Protein AF-A0A0S1Y1S1-F1 (afdb_monomer_lite)

Foldseek 3Di:
DDDCDLVNVVVVLVVLQVVLVVQLVPDDLVVLVVVLVVLVVVLVVVLVSCVVVVHDPVSNVVSVVSSVVSNVSSVVSNVVNVVVVVVVVPDD

Structure (mmCIF, N/CA/C/O backbone):
data_AF-A0A0S1Y1S1-F1
#
_entry.id   AF-A0A0S1Y1S1-F1
#
loop_
_atom_site.group_PDB
_atom_site.id
_atom_site.type_symbol
_atom_site.label_atom_id
_atom_site.label_alt_id
_atom_site.label_comp_id
_atom_site.label_asym_id
_atom_site.label_entity_id
_atom_site.label_seq_id
_atom_site.pdbx_PDB_ins_code
_atom_site.Cartn_x
_atom_site.Cartn_y
_atom_site.Cartn_z
_atom_site.occupancy
_atom_site.B_iso_or_equiv
_atom_site.auth_seq_id
_atom_site.auth_comp_id
_atom_site.auth_asym_id
_atom_site.auth_atom_id
_atom_site.pdbx_PDB_model_num
ATOM 1 N N . MET A 1 1 ? -20.843 14.196 4.100 1.00 45.62 1 MET A N 1
ATOM 2 C CA . MET A 1 1 ? -19.832 13.143 3.855 1.00 45.62 1 MET A CA 1
ATOM 3 C C . MET A 1 1 ? -20.445 11.810 4.256 1.00 45.62 1 MET A C 1
ATOM 5 O O . MET A 1 1 ? -21.058 11.766 5.314 1.00 45.62 1 MET A O 1
ATOM 9 N N . LYS A 1 2 ? -20.370 10.770 3.414 1.00 50.03 2 LYS A N 1
ATOM 10 C CA . LYS A 1 2 ? -20.778 9.416 3.830 1.00 50.03 2 LYS A CA 1
ATOM 11 C C . LYS A 1 2 ? -19.715 8.868 4.796 1.00 50.03 2 LYS A C 1
ATOM 13 O O . LYS A 1 2 ? -18.536 9.050 4.495 1.00 50.03 2 LYS A O 1
ATOM 18 N N . PRO A 1 3 ? -20.095 8.246 5.924 1.00 57.03 3 PRO A N 1
ATOM 19 C CA . PRO A 1 3 ? -19.129 7.598 6.803 1.00 57.03 3 PRO A CA 1
ATOM 20 C C . PRO A 1 3 ? -18.454 6.447 6.049 1.00 57.03 3 PRO A C 1
ATOM 22 O O . PRO A 1 3 ? -19.131 5.650 5.400 1.00 57.03 3 PRO A O 1
ATOM 25 N N . ILE A 1 4 ? -17.123 6.393 6.094 1.00 62.81 4 ILE A N 1
ATOM 26 C CA . ILE A 1 4 ? -16.345 5.288 5.525 1.00 62.81 4 ILE A CA 1
ATOM 27 C C . ILE A 1 4 ? -16.379 4.157 6.558 1.00 62.81 4 ILE A C 1
ATOM 29 O O . ILE A 1 4 ? -15.919 4.329 7.682 1.00 62.81 4 ILE A O 1
ATOM 33 N N . THR A 1 5 ? -16.965 3.009 6.239 1.00 74.00 5 THR A N 1
ATOM 34 C CA . THR A 1 5 ? -16.982 1.898 7.203 1.00 74.00 5 THR A CA 1
ATOM 35 C C . THR A 1 5 ? -15.667 1.124 7.157 1.00 74.00 5 THR A C 1
ATOM 37 O O . THR A 1 5 ? -14.964 1.145 6.142 1.00 74.00 5 THR A O 1
ATOM 40 N N . VAL A 1 6 ? -15.333 0.424 8.243 1.00 66.50 6 VAL A N 1
ATOM 41 C CA . VAL A 1 6 ? -14.157 -0.460 8.296 1.00 66.50 6 VAL A CA 1
ATOM 42 C C . VAL A 1 6 ? -14.236 -1.521 7.193 1.00 66.50 6 VAL A C 1
ATOM 44 O O . VAL A 1 6 ? -13.236 -1.767 6.523 1.00 66.50 6 VAL A O 1
ATOM 47 N N . GLU A 1 7 ? -15.423 -2.069 6.899 1.00 65.50 7 GLU A N 1
ATOM 48 C CA . GLU A 1 7 ? -15.580 -3.030 5.796 1.00 65.50 7 GLU A CA 1
ATOM 49 C C . GLU A 1 7 ? -15.326 -2.392 4.426 1.00 65.50 7 GLU A C 1
ATOM 51 O O . GLU A 1 7 ? -14.764 -3.029 3.536 1.00 65.50 7 GLU A O 1
ATOM 56 N N . THR A 1 8 ? -15.691 -1.118 4.251 1.00 66.50 8 THR A N 1
ATOM 57 C CA . THR A 1 8 ? -15.417 -0.375 3.013 1.00 66.50 8 THR A CA 1
ATOM 58 C C . THR A 1 8 ? -13.910 -0.156 2.830 1.00 66.50 8 THR A C 1
ATOM 60 O O . THR A 1 8 ? -13.398 -0.278 1.717 1.00 66.50 8 THR A O 1
ATOM 63 N N . LEU A 1 9 ? -13.182 0.115 3.917 1.00 62.69 9 LEU A N 1
ATOM 64 C CA . LEU A 1 9 ? -11.720 0.242 3.932 1.00 62.69 9 LEU A CA 1
ATOM 65 C C . LEU A 1 9 ? -11.020 -1.084 3.607 1.00 62.69 9 LEU A C 1
ATOM 67 O O . LEU A 1 9 ? -10.201 -1.130 2.689 1.00 62.69 9 LEU A O 1
ATOM 71 N N . LEU A 1 10 ? -11.396 -2.170 4.283 1.00 61.72 10 LEU A N 1
ATOM 72 C CA . LEU A 1 10 ? -10.845 -3.510 4.043 1.00 61.72 10 LEU A CA 1
ATOM 73 C C . LEU A 1 10 ? -11.155 -4.015 2.624 1.00 61.72 10 LEU A C 1
ATOM 75 O O . LEU A 1 10 ? -10.288 -4.570 1.943 1.00 61.72 10 LEU A O 1
ATOM 79 N N . GLY A 1 11 ? -12.370 -3.754 2.130 1.00 59.53 11 GLY A N 1
ATOM 80 C CA . GLY A 1 11 ? -12.758 -4.047 0.750 1.00 59.53 11 GLY A CA 1
ATOM 81 C C . GLY A 1 11 ? -11.934 -3.260 -0.271 1.00 59.53 11 GLY A C 1
ATOM 82 O O . GLY A 1 11 ? -11.514 -3.816 -1.287 1.00 59.53 11 GLY A O 1
ATOM 83 N N . THR A 1 12 ? -11.628 -1.993 0.022 1.00 65.81 12 THR A N 1
ATOM 84 C CA . THR A 1 12 ? -10.775 -1.147 -0.827 1.00 65.81 12 THR A CA 1
ATOM 85 C C . THR A 1 12 ? -9.335 -1.667 -0.868 1.00 65.81 12 THR A C 1
ATOM 87 O O . THR A 1 12 ? -8.766 -1.771 -1.951 1.00 65.81 12 THR A O 1
ATOM 90 N N . LEU A 1 13 ? -8.760 -2.074 0.267 1.00 63.75 13 LEU A N 1
ATOM 91 C CA . LEU A 1 13 ? -7.403 -2.641 0.346 1.00 63.75 13 LEU A CA 1
ATOM 92 C C . LEU A 1 13 ? -7.273 -3.989 -0.379 1.00 63.75 13 LEU A C 1
ATOM 94 O O . LEU A 1 13 ? -6.292 -4.249 -1.084 1.00 63.75 13 LEU A O 1
ATOM 98 N N . THR A 1 14 ? -8.292 -4.839 -0.266 1.00 59.94 14 THR A N 1
ATOM 99 C CA . THR A 1 14 ? -8.341 -6.126 -0.975 1.00 59.94 14 THR A CA 1
ATOM 100 C C . THR A 1 14 ? -8.447 -5.914 -2.485 1.00 59.94 14 THR A C 1
ATOM 102 O O . THR A 1 14 ? -7.703 -6.524 -3.256 1.00 59.94 14 THR A O 1
ATOM 105 N N . ALA A 1 15 ? -9.307 -4.986 -2.921 1.00 61.84 15 ALA A N 1
ATOM 106 C CA . ALA A 1 15 ? -9.413 -4.599 -4.325 1.00 61.84 15 ALA A CA 1
ATOM 107 C C . ALA A 1 15 ? -8.097 -4.006 -4.855 1.00 61.84 15 ALA A C 1
ATOM 109 O O . ALA A 1 15 ? -7.674 -4.353 -5.959 1.00 61.84 15 ALA A O 1
ATOM 110 N N . GLN A 1 16 ? -7.416 -3.179 -4.054 1.00 68.38 16 GLN A N 1
ATOM 111 C CA . GLN A 1 16 ? -6.099 -2.632 -4.383 1.00 68.38 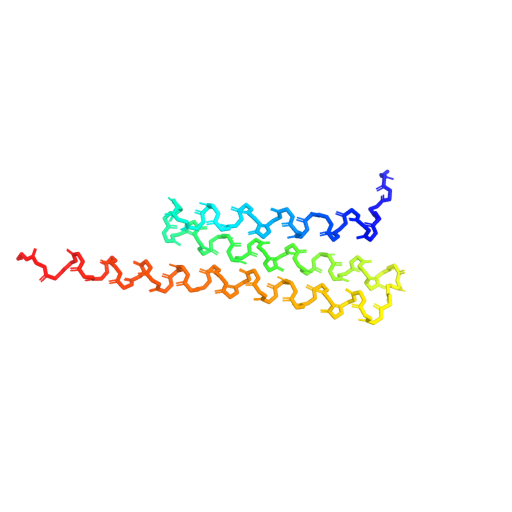16 GLN A CA 1
ATOM 112 C C . GLN A 1 16 ? -5.058 -3.732 -4.585 1.00 68.38 16 GLN A C 1
ATOM 114 O O . GLN A 1 16 ? -4.289 -3.626 -5.530 1.00 68.38 16 GLN A O 1
ATOM 119 N N . SER A 1 17 ? -5.069 -4.805 -3.789 1.00 69.06 17 SER A N 1
ATOM 120 C CA . SER A 1 17 ? -4.100 -5.911 -3.896 1.00 69.06 17 SER A CA 1
ATOM 121 C C . SER A 1 17 ? -4.206 -6.656 -5.243 1.00 69.06 17 SER A C 1
ATOM 123 O O . SER A 1 17 ? -3.203 -6.938 -5.905 1.00 69.06 17 SER A O 1
ATOM 125 N N . ALA A 1 18 ? -5.431 -6.930 -5.705 1.00 69.38 18 ALA A N 1
ATOM 126 C CA . ALA A 1 18 ? -5.674 -7.589 -6.994 1.00 69.38 18 ALA A CA 1
ATOM 127 C C . ALA A 1 18 ? -5.349 -6.679 -8.195 1.00 69.38 18 ALA A C 1
ATOM 129 O O . ALA A 1 18 ? -4.739 -7.115 -9.180 1.00 69.38 18 ALA A O 1
ATOM 130 N N . LEU A 1 19 ? -5.725 -5.398 -8.103 1.00 72.00 19 LEU A N 1
ATOM 131 C CA . LEU A 1 19 ? -5.392 -4.386 -9.108 1.00 72.00 19 LEU A CA 1
ATOM 132 C C . LEU A 1 19 ? -3.884 -4.159 -9.190 1.00 72.00 19 LEU A C 1
ATOM 134 O O . LEU A 1 19 ? -3.341 -4.097 -10.292 1.00 72.00 19 LEU A O 1
ATOM 138 N N . LEU A 1 20 ? -3.212 -4.112 -8.038 1.00 76.62 20 LEU A N 1
ATOM 139 C CA . LEU A 1 20 ? -1.765 -4.021 -7.920 1.00 76.62 20 LEU A CA 1
ATOM 140 C C . LEU A 1 20 ? -1.103 -5.098 -8.756 1.00 76.62 20 LEU A C 1
ATOM 142 O O . LEU A 1 20 ? -0.405 -4.751 -9.700 1.00 76.62 20 LEU A O 1
ATOM 146 N N . SER A 1 21 ? -1.406 -6.373 -8.494 1.00 75.62 21 SER A N 1
ATOM 147 C CA . SER A 1 21 ? -0.819 -7.518 -9.208 1.00 75.62 21 SER A CA 1
ATOM 148 C C . SER A 1 21 ? -0.929 -7.421 -10.736 1.00 75.62 21 SER A C 1
ATOM 150 O O . SER A 1 21 ? -0.017 -7.820 -11.465 1.00 75.62 21 SER A O 1
ATOM 152 N N . SER A 1 22 ? -2.026 -6.845 -11.230 1.00 76.38 22 SER A N 1
ATOM 153 C CA . SER A 1 22 ? -2.243 -6.630 -12.662 1.00 76.38 22 SER A CA 1
ATOM 154 C C . SER A 1 22 ? -1.439 -5.438 -13.198 1.00 76.38 22 SER A C 1
ATOM 156 O O . SER A 1 22 ? -0.821 -5.534 -14.259 1.00 76.38 22 SER A O 1
ATOM 158 N N . LEU A 1 23 ? -1.402 -4.330 -12.455 1.00 72.19 23 LEU A N 1
ATOM 159 C CA . LEU A 1 23 ? -0.725 -3.091 -12.843 1.00 72.19 23 LEU A CA 1
ATOM 160 C C . LEU A 1 23 ? 0.804 -3.222 -12.835 1.00 72.19 23 LEU A C 1
ATOM 162 O O . LEU A 1 23 ? 1.449 -2.775 -13.783 1.00 72.19 23 LEU A O 1
ATOM 166 N N . ILE A 1 24 ? 1.403 -3.883 -11.837 1.00 82.06 24 ILE A N 1
ATOM 167 C CA . ILE A 1 24 ? 2.873 -4.013 -11.740 1.00 82.06 24 ILE A CA 1
ATOM 168 C C . ILE A 1 24 ? 3.509 -4.676 -12.967 1.00 82.06 24 ILE A C 1
ATOM 170 O O . ILE A 1 24 ? 4.648 -4.368 -13.316 1.00 82.06 24 ILE A O 1
ATOM 174 N N . ARG A 1 25 ? 2.777 -5.554 -13.661 1.00 75.81 25 ARG A N 1
ATOM 175 C CA . ARG A 1 25 ? 3.272 -6.214 -14.879 1.00 75.81 25 ARG A CA 1
ATOM 176 C C . ARG A 1 25 ? 3.468 -5.217 -16.020 1.00 75.81 25 ARG A C 1
ATOM 178 O O . ARG A 1 25 ? 4.475 -5.276 -16.725 1.00 75.81 25 ARG A O 1
ATOM 185 N N . VAL A 1 26 ? 2.543 -4.273 -16.168 1.00 80.19 26 VAL A N 1
ATOM 186 C CA . VAL A 1 26 ? 2.464 -3.376 -17.331 1.00 80.19 26 VAL A CA 1
ATOM 187 C C . VAL A 1 26 ? 3.044 -1.984 -17.085 1.00 80.19 26 VAL A C 1
ATOM 189 O O . VAL A 1 26 ? 3.384 -1.297 -18.042 1.00 80.19 26 VAL A O 1
ATOM 192 N N . LEU A 1 27 ? 3.197 -1.562 -15.828 1.00 80.62 27 LEU A N 1
ATOM 193 C CA . LEU A 1 27 ? 3.696 -0.224 -15.509 1.00 80.62 27 LEU A CA 1
ATOM 194 C C . LEU A 1 27 ? 5.214 -0.079 -15.753 1.00 80.62 27 LEU A C 1
ATOM 196 O O . LEU A 1 27 ? 5.976 -1.006 -15.457 1.00 80.62 27 LEU A O 1
ATOM 200 N N . PRO A 1 28 ? 5.682 1.072 -16.272 1.00 81.81 28 PRO A N 1
ATOM 201 C CA . PRO A 1 28 ? 7.106 1.405 -16.331 1.00 81.81 28 PRO A CA 1
ATOM 202 C C . PRO A 1 28 ? 7.671 1.720 -14.934 1.00 81.81 28 PRO A C 1
ATOM 204 O O . PRO A 1 28 ? 6.920 2.003 -14.002 1.00 81.81 28 PRO A O 1
ATOM 207 N N . LEU A 1 29 ? 9.003 1.702 -14.793 1.00 78.94 29 LEU A N 1
ATOM 208 C CA . LEU A 1 29 ? 9.703 1.892 -13.510 1.00 78.94 29 LEU A CA 1
ATOM 209 C C . LEU A 1 29 ? 9.300 3.175 -12.769 1.00 78.94 29 LEU A C 1
ATOM 211 O O . LEU A 1 29 ? 9.027 3.125 -11.570 1.00 78.94 29 LEU A O 1
ATOM 215 N N . ASP A 1 30 ? 9.205 4.305 -13.470 1.00 80.00 30 ASP A N 1
ATOM 216 C CA . ASP A 1 30 ? 8.821 5.578 -12.847 1.00 80.00 30 ASP A CA 1
ATOM 217 C C . ASP A 1 30 ? 7.392 5.538 -12.296 1.00 80.00 30 ASP A C 1
ATOM 219 O O . ASP A 1 30 ? 7.130 6.023 -11.197 1.00 80.00 30 ASP A O 1
ATOM 223 N N . ALA A 1 31 ? 6.478 4.872 -13.008 1.00 79.50 31 ALA A N 1
ATOM 224 C CA . ALA A 1 31 ? 5.109 4.695 -12.543 1.00 79.50 31 ALA A CA 1
ATOM 225 C C . ALA A 1 31 ? 5.023 3.745 -11.336 1.00 79.50 31 ALA A C 1
ATOM 227 O O . ALA A 1 31 ? 4.154 3.930 -10.488 1.00 79.50 31 ALA A O 1
ATOM 228 N N . LEU A 1 32 ? 5.932 2.768 -11.213 1.00 81.94 32 LEU A N 1
ATOM 229 C CA . LEU A 1 32 ? 6.030 1.927 -10.015 1.00 81.94 32 LEU A CA 1
ATOM 230 C C . LEU A 1 32 ? 6.494 2.713 -8.786 1.00 81.94 32 LEU A C 1
ATOM 232 O O . LEU A 1 32 ? 5.954 2.507 -7.703 1.00 81.94 32 LEU A O 1
ATOM 236 N N . ARG A 1 33 ? 7.435 3.650 -8.949 1.00 81.62 33 ARG A N 1
ATOM 237 C CA . ARG A 1 33 ? 7.847 4.551 -7.858 1.00 81.62 33 ARG A CA 1
ATOM 238 C C . ARG A 1 33 ? 6.703 5.457 -7.412 1.00 81.62 33 ARG A C 1
ATOM 240 O O . ARG A 1 33 ? 6.487 5.627 -6.215 1.00 81.62 33 ARG A O 1
ATOM 247 N N . THR A 1 34 ? 5.953 6.020 -8.360 1.00 83.06 34 THR A N 1
ATOM 248 C CA . THR A 1 34 ? 4.754 6.809 -8.040 1.00 83.06 34 THR A CA 1
ATOM 249 C C . THR A 1 34 ? 3.708 5.959 -7.321 1.00 83.06 34 THR A C 1
ATOM 251 O O . THR A 1 34 ? 3.166 6.398 -6.311 1.00 83.06 34 THR A O 1
ATOM 254 N N . LEU A 1 35 ? 3.483 4.726 -7.782 1.00 82.31 35 LEU A N 1
ATOM 255 C CA . LEU A 1 35 ? 2.551 3.790 -7.158 1.00 82.31 35 LEU A CA 1
ATOM 256 C C . LEU A 1 35 ? 2.941 3.459 -5.712 1.00 82.31 35 LEU A C 1
ATOM 258 O O . LEU A 1 35 ? 2.077 3.463 -4.841 1.00 82.31 35 LEU A O 1
ATOM 262 N N . GLU A 1 36 ? 4.224 3.218 -5.431 1.00 84.75 36 GLU A N 1
ATOM 263 C CA . GLU A 1 36 ? 4.706 3.004 -4.061 1.00 84.75 36 GLU A CA 1
ATOM 264 C C . GLU A 1 36 ? 4.405 4.214 -3.161 1.00 84.75 36 GLU A C 1
ATOM 266 O O . GLU A 1 36 ? 3.858 4.059 -2.067 1.00 84.75 36 GLU A O 1
ATOM 271 N N . ALA A 1 37 ? 4.708 5.427 -3.634 1.00 81.94 37 ALA A N 1
ATOM 272 C CA . ALA A 1 37 ? 4.467 6.655 -2.880 1.00 81.94 37 ALA A CA 1
ATOM 273 C C . ALA A 1 37 ? 2.971 6.896 -2.608 1.00 81.94 37 ALA A C 1
ATOM 275 O O . ALA A 1 37 ? 2.598 7.308 -1.505 1.00 81.94 37 ALA A O 1
ATOM 276 N N . ASP A 1 38 ? 2.109 6.622 -3.588 1.00 82.88 38 ASP A N 1
ATOM 277 C CA . ASP A 1 38 ? 0.662 6.765 -3.435 1.00 82.88 38 ASP A CA 1
ATOM 278 C C . ASP A 1 38 ? 0.077 5.717 -2.481 1.00 82.88 38 ASP A C 1
ATOM 280 O O . ASP A 1 38 ? -0.763 6.066 -1.649 1.00 82.88 38 ASP A O 1
ATOM 284 N N . LEU A 1 39 ? 0.567 4.472 -2.510 1.00 82.69 39 LEU A N 1
ATOM 285 C CA . LEU A 1 39 ? 0.178 3.444 -1.538 1.00 82.69 39 LEU A CA 1
ATOM 286 C C . LEU A 1 39 ? 0.553 3.836 -0.110 1.00 82.69 39 LEU A C 1
ATOM 288 O O . LEU A 1 39 ? -0.272 3.712 0.791 1.00 82.69 39 LEU A O 1
ATOM 292 N N . MET A 1 40 ? 1.766 4.354 0.104 1.00 85.62 40 MET A N 1
ATOM 293 C CA . MET A 1 40 ? 2.187 4.832 1.426 1.00 85.62 40 MET A CA 1
ATOM 294 C C . MET A 1 40 ? 1.310 5.988 1.916 1.00 85.62 40 MET A C 1
ATOM 296 O O . MET A 1 40 ? 0.905 6.017 3.079 1.00 85.62 40 MET A O 1
ATOM 300 N N . ARG A 1 41 ? 0.988 6.936 1.029 1.00 84.50 41 ARG A N 1
ATOM 301 C CA . ARG A 1 41 ? 0.113 8.066 1.358 1.00 84.50 41 ARG A CA 1
ATOM 302 C C . ARG A 1 41 ? -1.289 7.594 1.735 1.00 84.50 41 ARG A C 1
ATOM 304 O O . ARG A 1 41 ? -1.866 8.112 2.689 1.00 84.50 41 ARG A O 1
ATOM 311 N N . GLU A 1 42 ? -1.849 6.651 0.986 1.00 79.69 42 GLU A N 1
ATOM 312 C CA . GLU A 1 42 ? -3.199 6.152 1.240 1.00 79.69 42 GLU A CA 1
ATOM 313 C C . GLU A 1 42 ? -3.258 5.305 2.515 1.00 79.69 42 GLU A C 1
ATOM 315 O O . GLU A 1 42 ? -4.149 5.513 3.335 1.00 79.69 42 GLU A O 1
ATOM 320 N N . ALA A 1 43 ? -2.249 4.463 2.755 1.00 83.06 43 ALA A N 1
ATOM 321 C CA . ALA A 1 43 ? -2.078 3.737 4.011 1.00 83.06 43 ALA A CA 1
ATOM 322 C C . ALA A 1 43 ? -2.028 4.678 5.222 1.00 83.06 43 ALA A C 1
ATOM 324 O O . ALA A 1 43 ? -2.670 4.431 6.240 1.00 83.06 43 ALA A O 1
ATOM 325 N N . GLN A 1 44 ? -1.313 5.802 5.114 1.00 83.94 44 GLN A N 1
ATOM 326 C CA . GLN A 1 44 ? -1.240 6.777 6.199 1.00 83.94 44 GLN A CA 1
ATOM 327 C C . GLN A 1 44 ? -2.596 7.440 6.474 1.00 83.94 44 GLN A C 1
ATOM 329 O O . GLN A 1 44 ? -2.973 7.606 7.634 1.00 83.94 44 GLN A O 1
ATOM 334 N N . LYS A 1 45 ? -3.354 7.802 5.430 1.00 81.19 45 LYS A N 1
ATOM 335 C CA . LYS A 1 45 ? -4.713 8.347 5.595 1.00 81.19 45 LYS A CA 1
ATOM 336 C C . LYS A 1 45 ? -5.657 7.329 6.230 1.00 81.19 45 LYS A C 1
ATOM 338 O O . LYS A 1 45 ? -6.431 7.695 7.113 1.00 81.19 45 LYS A O 1
ATOM 343 N N . ALA A 1 46 ? -5.593 6.078 5.782 1.00 78.75 46 ALA A N 1
ATOM 344 C CA . ALA A 1 46 ? -6.391 4.988 6.320 1.00 78.75 46 ALA A CA 1
ATOM 345 C C . ALA A 1 46 ? -6.057 4.734 7.795 1.00 78.75 46 ALA A C 1
ATOM 347 O O . ALA A 1 46 ? -6.972 4.660 8.610 1.00 78.75 46 ALA A O 1
ATOM 348 N N . ASN A 1 47 ? -4.776 4.739 8.172 1.00 81.62 47 ASN A N 1
ATOM 349 C CA . ASN A 1 47 ? -4.362 4.614 9.568 1.00 81.62 47 ASN A CA 1
ATOM 350 C C . ASN A 1 47 ? -4.897 5.770 10.439 1.00 81.62 47 ASN A C 1
ATOM 352 O O . ASN A 1 47 ? -5.524 5.534 11.469 1.00 81.62 47 ASN A O 1
ATOM 356 N N . VAL A 1 48 ? -4.760 7.029 9.993 1.00 83.50 48 VAL A N 1
ATOM 357 C CA . VAL A 1 48 ? -5.337 8.195 10.700 1.00 83.50 48 VAL A CA 1
ATOM 358 C C . VAL A 1 48 ? -6.850 8.042 10.884 1.00 83.50 48 VAL A C 1
ATOM 360 O O . VAL A 1 48 ? -7.381 8.362 11.948 1.00 83.50 48 VAL A O 1
ATOM 363 N N . TYR A 1 49 ? -7.546 7.533 9.867 1.00 82.25 49 TYR A N 1
ATOM 364 C CA . TYR A 1 49 ? -8.977 7.276 9.942 1.00 82.25 49 TYR A CA 1
ATOM 365 C C . TYR A 1 49 ? -9.325 6.170 10.947 1.00 82.25 49 TYR A C 1
ATOM 367 O O . TYR A 1 49 ? -10.201 6.370 11.785 1.00 82.25 49 TYR A O 1
ATOM 375 N N . LEU A 1 50 ? -8.638 5.025 10.892 1.00 81.62 50 LEU A N 1
ATOM 376 C CA . LEU A 1 50 ? -8.871 3.881 11.778 1.00 81.62 50 LEU A CA 1
ATOM 377 C C . LEU A 1 50 ? -8.613 4.242 13.245 1.00 81.62 50 LEU A C 1
ATOM 379 O O . LEU A 1 50 ? -9.446 3.952 14.104 1.00 81.62 50 LEU A O 1
ATOM 383 N N 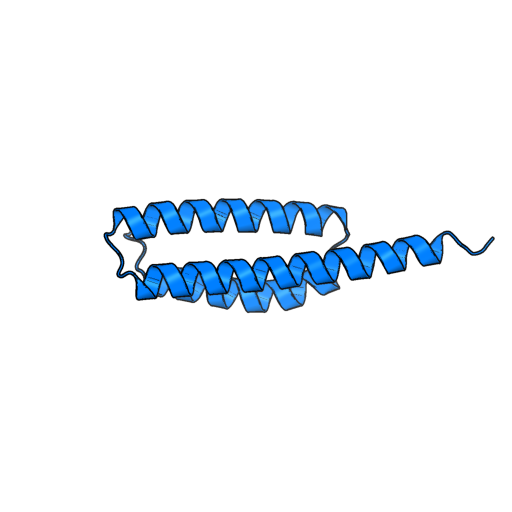. VAL A 1 51 ? -7.517 4.950 13.525 1.00 80.69 51 VAL A N 1
ATOM 384 C CA . VAL A 1 51 ? -7.217 5.476 14.864 1.00 80.69 51 VAL A CA 1
ATOM 385 C C . VAL A 1 51 ? -8.294 6.469 15.311 1.00 80.69 51 VAL A C 1
ATOM 387 O O . VAL A 1 51 ? -8.776 6.386 16.439 1.00 80.69 51 VAL A O 1
ATOM 390 N N . GLY A 1 52 ? -8.730 7.370 14.424 1.00 83.38 52 GLY A N 1
ATOM 391 C CA . GLY A 1 52 ? -9.801 8.331 14.708 1.00 83.38 52 GLY A CA 1
ATOM 392 C C . GLY A 1 52 ? -11.168 7.691 14.988 1.00 83.38 52 GLY A C 1
ATOM 393 O O . GLY A 1 52 ? -11.984 8.286 15.688 1.00 83.38 52 GLY A O 1
ATOM 394 N N . GLN A 1 53 ? -11.408 6.479 14.482 1.00 81.50 53 GLN A N 1
ATOM 395 C CA . GLN A 1 53 ? -12.611 5.679 14.741 1.00 81.50 53 GLN A CA 1
ATOM 396 C C . GLN A 1 53 ? -12.476 4.749 15.956 1.00 81.50 53 GLN A C 1
ATOM 398 O O . GLN A 1 53 ? -13.395 3.978 16.224 1.00 81.50 53 GLN A O 1
ATOM 403 N N . ALA A 1 54 ? -11.350 4.796 16.679 1.00 82.19 54 ALA A N 1
ATOM 404 C CA . ALA A 1 54 ? -11.030 3.849 17.747 1.00 82.19 54 ALA A CA 1
ATOM 405 C C . ALA A 1 54 ? -11.174 2.381 17.291 1.00 82.19 54 ALA A C 1
ATOM 407 O O . ALA A 1 54 ? -11.730 1.546 18.008 1.00 82.19 54 ALA A O 1
ATOM 408 N N . ALA A 1 55 ? -10.694 2.079 16.078 1.00 82.56 55 ALA A N 1
ATOM 409 C CA . ALA A 1 55 ? -10.655 0.716 15.561 1.00 82.56 55 ALA A CA 1
ATOM 410 C C . ALA A 1 55 ? -9.908 -0.218 16.529 1.00 82.56 55 ALA A C 1
ATOM 412 O O . ALA 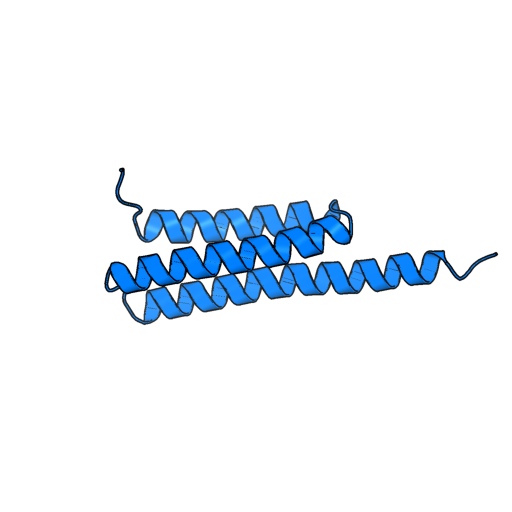A 1 55 ? -8.996 0.202 17.247 1.00 82.56 55 ALA A O 1
ATOM 413 N N . SER A 1 56 ? -10.299 -1.494 16.552 1.00 86.38 56 SER A N 1
ATOM 414 C CA . SER A 1 56 ? -9.622 -2.484 17.387 1.00 86.38 56 SER A CA 1
ATOM 415 C C . SER A 1 56 ? -8.170 -2.677 16.942 1.00 86.38 56 SER A C 1
ATOM 417 O O . SER A 1 56 ? -7.825 -2.471 15.777 1.00 86.38 56 SER A O 1
ATOM 419 N N . ALA A 1 57 ? -7.321 -3.117 17.875 1.00 85.06 57 ALA A N 1
ATOM 420 C CA . ALA A 1 57 ? -5.920 -3.419 17.587 1.00 85.06 57 ALA A CA 1
ATOM 421 C C . ALA A 1 57 ? -5.768 -4.437 16.442 1.00 85.06 57 ALA A C 1
ATOM 423 O O . ALA A 1 57 ? -4.927 -4.249 15.576 1.00 85.06 57 ALA A O 1
ATOM 424 N N . GLU A 1 58 ? -6.642 -5.445 16.388 1.00 85.50 58 GLU A N 1
ATOM 425 C CA . GLU A 1 58 ? -6.672 -6.458 15.325 1.00 85.50 58 GLU A CA 1
ATOM 426 C C . GLU A 1 58 ? -6.949 -5.854 13.935 1.00 85.50 58 GLU A C 1
ATOM 428 O O . GLU A 1 58 ? -6.339 -6.247 12.945 1.00 85.50 58 GLU A O 1
ATOM 433 N N . VAL A 1 59 ? -7.832 -4.850 13.849 1.00 82.62 59 VAL A N 1
ATOM 434 C CA . VAL A 1 59 ? -8.119 -4.151 12.584 1.00 82.62 59 VAL A CA 1
ATOM 435 C C . VAL A 1 59 ? -6.927 -3.303 12.140 1.00 82.62 59 VAL A C 1
ATOM 437 O O . VAL A 1 59 ? -6.639 -3.238 10.946 1.00 82.62 59 VAL A O 1
ATOM 440 N N . LEU A 1 60 ? -6.239 -2.655 13.082 1.00 83.44 60 LEU A N 1
ATOM 441 C CA . LEU A 1 60 ? -5.029 -1.881 12.795 1.00 83.44 60 LEU A CA 1
ATOM 442 C C . LEU A 1 60 ? -3.879 -2.790 12.339 1.00 83.44 60 LEU A C 1
ATOM 444 O O . LEU A 1 60 ? -3.226 -2.491 11.346 1.00 83.44 60 LEU A O 1
ATOM 448 N N . GLU A 1 61 ? -3.681 -3.920 13.014 1.00 86.00 61 GLU A N 1
ATOM 449 C CA . GLU A 1 61 ? -2.664 -4.913 12.660 1.00 86.00 61 GLU A CA 1
ATOM 450 C C . GLU A 1 61 ? -2.921 -5.501 11.268 1.00 86.00 61 GLU A C 1
ATOM 452 O O . GLU A 1 61 ? -2.043 -5.458 10.411 1.00 86.00 61 GLU A O 1
ATOM 457 N N . SER A 1 62 ? -4.153 -5.937 10.989 1.00 83.50 62 SER A N 1
ATOM 458 C CA . SER A 1 62 ? -4.529 -6.453 9.667 1.00 83.50 62 SER A CA 1
ATOM 459 C C . SER A 1 62 ? -4.355 -5.408 8.556 1.00 83.50 62 SER A C 1
ATOM 461 O O . SER A 1 62 ? -3.894 -5.731 7.458 1.00 83.50 62 SER A O 1
ATOM 463 N N . HIS A 1 63 ? -4.680 -4.142 8.835 1.00 84.56 63 HIS A N 1
ATOM 464 C CA . HIS A 1 63 ? -4.419 -3.038 7.915 1.00 84.56 63 HIS A CA 1
ATOM 465 C C . HIS A 1 63 ? -2.920 -2.904 7.613 1.00 84.56 63 HIS A C 1
ATOM 467 O O . HIS A 1 63 ? -2.529 -2.833 6.446 1.00 84.56 63 HIS A O 1
ATOM 473 N N . ASP A 1 64 ? -2.085 -2.885 8.649 1.00 85.50 64 ASP A N 1
ATOM 474 C CA . ASP A 1 64 ? -0.642 -2.698 8.514 1.00 85.50 64 ASP A CA 1
ATOM 475 C C . ASP A 1 64 ? 0.018 -3.872 7.778 1.00 85.50 64 ASP A C 1
ATOM 477 O O . ASP A 1 64 ? 0.849 -3.651 6.891 1.00 85.50 64 ASP A O 1
ATOM 481 N N . GLU A 1 65 ? -0.402 -5.107 8.056 1.00 87.75 65 GLU A N 1
ATOM 482 C CA . GLU A 1 65 ? 0.030 -6.302 7.324 1.00 87.75 65 GLU A CA 1
ATOM 483 C C . GLU A 1 65 ? -0.306 -6.208 5.833 1.00 87.75 65 GLU A C 1
ATOM 485 O O . GLU A 1 65 ? 0.536 -6.489 4.973 1.00 87.75 65 GLU A O 1
ATOM 490 N N . GLN A 1 66 ? -1.520 -5.768 5.500 1.00 84.06 66 GLN A N 1
ATOM 491 C CA . GLN A 1 66 ? -1.954 -5.684 4.111 1.00 84.06 66 GLN A CA 1
ATOM 492 C C . GLN A 1 66 ? -1.254 -4.554 3.350 1.00 84.06 66 GLN A C 1
ATOM 494 O O . GLN A 1 66 ? -0.885 -4.718 2.182 1.00 84.06 66 GLN A O 1
ATOM 499 N N . VAL A 1 67 ? -1.001 -3.424 4.010 1.00 85.44 67 VAL A N 1
ATOM 500 C CA . VAL A 1 67 ? -0.159 -2.349 3.471 1.00 85.44 67 VAL A CA 1
ATOM 501 C C . VAL A 1 67 ? 1.259 -2.858 3.218 1.00 85.44 67 VAL A C 1
ATOM 503 O O . VAL A 1 67 ? 1.802 -2.639 2.132 1.00 85.44 67 VAL A O 1
ATOM 506 N N . ALA A 1 68 ? 1.852 -3.569 4.179 1.00 88.12 68 ALA A N 1
ATOM 507 C CA 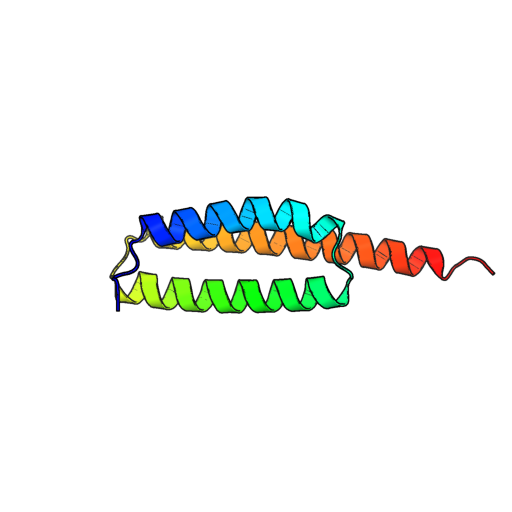. ALA A 1 68 ? 3.194 -4.123 4.046 1.00 88.12 68 ALA A CA 1
ATOM 508 C C . ALA A 1 68 ? 3.288 -5.115 2.876 1.00 88.12 68 ALA A C 1
ATOM 510 O O . ALA A 1 68 ? 4.222 -5.028 2.075 1.00 88.12 68 ALA A O 1
ATOM 511 N N . ALA A 1 69 ? 2.298 -5.999 2.724 1.00 86.81 69 ALA A N 1
ATOM 512 C CA . ALA A 1 69 ? 2.224 -6.946 1.615 1.00 86.81 69 ALA A CA 1
ATOM 513 C C . ALA A 1 69 ? 2.140 -6.233 0.254 1.00 86.81 69 ALA A C 1
ATOM 515 O O . ALA A 1 69 ? 2.890 -6.559 -0.669 1.00 86.81 69 ALA A O 1
ATOM 516 N N . ASN A 1 70 ? 1.289 -5.212 0.137 1.00 84.81 70 ASN A N 1
ATOM 517 C CA . ASN A 1 70 ? 1.146 -4.432 -1.093 1.00 84.81 70 ASN A CA 1
ATOM 518 C C . ASN A 1 70 ? 2.442 -3.704 -1.473 1.00 84.81 70 ASN A C 1
ATOM 520 O O . ASN A 1 70 ? 2.860 -3.747 -2.632 1.00 84.81 70 ASN A O 1
ATOM 524 N N . LEU A 1 71 ? 3.114 -3.080 -0.503 1.00 87.12 71 LEU A N 1
ATOM 525 C CA . LEU A 1 71 ? 4.394 -2.408 -0.735 1.00 87.12 71 LEU A CA 1
ATOM 526 C C . LEU A 1 71 ? 5.499 -3.393 -1.128 1.00 87.12 71 LEU A C 1
ATOM 528 O O . LEU A 1 71 ? 6.287 -3.094 -2.026 1.00 87.12 71 LEU A O 1
ATOM 532 N N . ALA A 1 72 ? 5.553 -4.569 -0.498 1.00 88.94 72 ALA A N 1
ATOM 533 C CA . ALA A 1 72 ? 6.531 -5.602 -0.832 1.00 88.94 72 ALA A CA 1
ATOM 534 C C . ALA A 1 72 ? 6.415 -6.034 -2.301 1.00 88.94 72 ALA A C 1
ATOM 536 O O . ALA A 1 72 ? 7.420 -6.095 -3.007 1.00 88.94 72 ALA A O 1
ATOM 537 N N . VAL A 1 73 ? 5.187 -6.235 -2.783 1.00 87.81 73 VAL A N 1
ATOM 538 C CA . VAL A 1 73 ? 4.910 -6.622 -4.172 1.00 87.81 73 VAL A CA 1
ATOM 539 C C . VAL A 1 73 ? 5.352 -5.542 -5.171 1.00 87.81 73 VAL A C 1
ATOM 541 O O . VAL A 1 73 ? 5.959 -5.861 -6.195 1.00 87.81 73 VAL A O 1
ATOM 544 N N . VAL A 1 74 ? 5.109 -4.259 -4.879 1.00 86.62 74 VAL A N 1
ATOM 545 C CA . VAL A 1 74 ? 5.577 -3.152 -5.739 1.00 86.62 74 VAL A CA 1
ATOM 546 C C . VAL A 1 74 ? 7.099 -3.077 -5.769 1.00 86.62 74 VAL A C 1
ATOM 548 O O . VAL A 1 74 ? 7.684 -2.974 -6.847 1.00 86.62 74 VAL A O 1
ATOM 551 N N . ARG A 1 75 ? 7.747 -3.170 -4.604 1.00 88.62 75 ARG A N 1
ATOM 552 C CA . ARG A 1 75 ? 9.212 -3.126 -4.484 1.00 88.62 75 ARG A CA 1
ATOM 553 C C . ARG A 1 75 ? 9.882 -4.285 -5.202 1.00 88.62 75 ARG A C 1
ATOM 555 O O . ARG A 1 75 ? 10.898 -4.087 -5.865 1.00 88.62 75 ARG A O 1
ATOM 562 N N . GLU A 1 76 ? 9.314 -5.482 -5.103 1.00 88.06 76 GLU A N 1
ATOM 563 C CA . GLU A 1 76 ? 9.820 -6.646 -5.820 1.00 88.06 76 GLU A CA 1
ATOM 564 C C . GLU A 1 76 ? 9.720 -6.441 -7.336 1.00 88.06 76 GLU A C 1
ATOM 566 O O . GLU A 1 76 ? 10.712 -6.620 -8.045 1.00 88.06 76 GLU A O 1
ATOM 571 N N . ALA A 1 77 ? 8.566 -5.995 -7.836 1.00 86.19 77 ALA A N 1
ATOM 572 C CA . ALA A 1 77 ? 8.380 -5.713 -9.257 1.00 86.19 77 ALA A CA 1
ATOM 573 C C . ALA A 1 77 ? 9.314 -4.600 -9.761 1.00 86.19 77 ALA A C 1
ATOM 575 O O . ALA A 1 77 ? 9.871 -4.704 -10.856 1.00 86.19 77 ALA A O 1
ATOM 576 N N . TYR A 1 78 ? 9.525 -3.561 -8.950 1.00 85.50 78 TYR A N 1
ATOM 577 C CA . TYR A 1 78 ? 10.483 -2.499 -9.231 1.00 85.50 78 TYR A CA 1
ATOM 578 C C . TYR A 1 78 ? 11.907 -3.065 -9.355 1.00 85.50 78 TYR A C 1
ATOM 580 O O . TYR A 1 78 ? 12.560 -2.867 -10.379 1.00 85.50 78 TYR A O 1
ATOM 588 N N . ALA A 1 79 ? 12.361 -3.854 -8.376 1.00 86.88 79 ALA A N 1
ATOM 589 C CA . ALA A 1 79 ? 13.688 -4.470 -8.393 1.00 86.88 79 ALA A CA 1
ATOM 590 C C . ALA A 1 79 ? 13.877 -5.438 -9.574 1.00 86.88 79 ALA A C 1
ATOM 592 O O . ALA A 1 79 ? 14.956 -5.501 -10.161 1.00 86.88 79 ALA A O 1
ATOM 593 N N . GLN A 1 80 ? 12.839 -6.191 -9.948 1.00 85.94 80 GLN A N 1
ATOM 594 C CA . GLN A 1 80 ? 12.872 -7.070 -11.118 1.00 85.94 80 GLN A CA 1
ATOM 595 C C . GLN A 1 80 ? 13.022 -6.273 -12.422 1.00 85.94 80 GLN A C 1
ATOM 597 O O . GLN A 1 80 ? 13.874 -6.612 -13.245 1.00 85.94 80 GLN A O 1
ATOM 602 N N . LYS A 1 81 ? 12.246 -5.196 -12.602 1.00 84.94 81 LYS A N 1
ATOM 603 C CA . LYS A 1 81 ? 12.326 -4.345 -13.800 1.00 84.94 81 LYS A CA 1
ATOM 604 C C . LYS A 1 81 ? 13.633 -3.563 -13.883 1.00 84.94 81 LYS A C 1
ATOM 606 O O . LYS A 1 81 ? 14.157 -3.401 -14.979 1.00 84.94 81 LYS A O 1
ATOM 611 N N . GLU A 1 82 ? 14.188 -3.121 -12.757 1.00 84.81 82 GLU A N 1
ATOM 612 C CA . GLU A 1 82 ? 15.482 -2.432 -12.730 1.00 84.81 82 GLU A CA 1
ATOM 613 C C . GLU A 1 82 ? 16.596 -3.359 -13.238 1.00 84.81 82 GLU A C 1
ATOM 615 O O . GLU A 1 82 ? 17.375 -2.975 -14.109 1.00 84.81 82 GLU A O 1
ATOM 620 N N . ARG A 1 83 ? 16.604 -4.629 -12.810 1.00 83.19 83 ARG A N 1
ATOM 621 C CA . ARG A 1 83 ? 17.539 -5.644 -13.332 1.00 83.19 83 ARG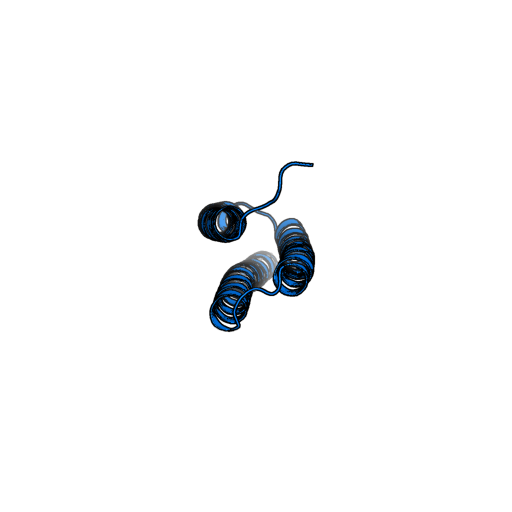 A CA 1
ATOM 622 C C . ARG A 1 83 ? 17.342 -5.923 -14.823 1.00 83.19 83 ARG A C 1
ATOM 624 O O . ARG A 1 83 ? 18.326 -6.082 -15.536 1.00 83.19 83 ARG A O 1
ATOM 631 N N . GLN A 1 84 ? 16.095 -5.973 -15.299 1.00 76.50 84 GLN A N 1
ATOM 632 C CA . GLN A 1 84 ? 15.798 -6.175 -16.724 1.00 76.50 84 GLN A CA 1
ATOM 633 C C . GLN A 1 84 ? 16.295 -5.000 -17.576 1.00 76.50 84 GLN A C 1
ATOM 635 O O . GLN A 1 84 ? 17.049 -5.217 -18.518 1.00 76.50 84 GLN A O 1
ATOM 640 N N . GLY A 1 85 ? 15.975 -3.761 -17.190 1.00 64.25 85 GLY A N 1
ATOM 641 C CA . GLY A 1 85 ? 16.438 -2.561 -17.897 1.00 64.25 85 GLY A CA 1
ATOM 642 C C . GLY A 1 85 ? 17.957 -2.356 -17.847 1.00 64.25 85 GLY A C 1
ATOM 643 O O . GLY A 1 85 ? 18.521 -1.728 -18.738 1.00 64.25 85 GLY A O 1
ATOM 644 N N . THR A 1 86 ? 18.637 -2.913 -16.839 1.00 58.78 86 THR A N 1
ATOM 645 C CA . THR A 1 86 ? 20.109 -2.896 -16.761 1.00 58.78 86 THR A CA 1
ATOM 646 C C . THR A 1 86 ? 20.744 -3.922 -17.708 1.00 58.78 86 THR A C 1
ATOM 648 O O . THR A 1 86 ? 21.796 -3.652 -18.281 1.00 58.78 86 THR A O 1
ATOM 651 N N . ASN A 1 87 ? 20.098 -5.074 -17.927 1.00 57.12 87 ASN A N 1
ATOM 652 C CA . ASN A 1 87 ? 20.580 -6.103 -18.855 1.00 57.12 87 ASN A CA 1
ATOM 653 C C . ASN A 1 87 ? 20.413 -5.717 -20.337 1.00 57.12 87 ASN A C 1
ATOM 655 O O . ASN A 1 87 ? 21.233 -6.135 -21.152 1.00 57.12 87 ASN A O 1
ATOM 659 N N . ASP A 1 88 ? 19.415 -4.901 -20.690 1.00 54.97 88 ASP A N 1
ATOM 660 C CA . ASP A 1 88 ? 19.223 -4.409 -22.068 1.00 54.97 88 ASP A CA 1
ATOM 661 C C . ASP A 1 88 ? 20.274 -3.364 -22.505 1.00 54.97 88 ASP A C 1
ATOM 663 O O . ASP A 1 88 ? 20.496 -3.175 -23.697 1.00 54.97 88 ASP A O 1
ATOM 667 N N . ASN A 1 89 ? 20.995 -2.737 -21.566 1.00 52.00 89 ASN A N 1
ATOM 668 C CA . ASN A 1 89 ? 22.084 -1.790 -21.862 1.00 52.00 89 ASN A CA 1
ATOM 669 C C . ASN A 1 89 ? 23.482 -2.446 -21.940 1.00 52.00 89 ASN A C 1
ATOM 671 O O . ASN A 1 89 ? 24.488 -1.741 -22.006 1.00 52.00 89 ASN A O 1
ATOM 675 N N . GLY A 1 90 ? 23.566 -3.781 -21.916 1.00 46.78 90 GLY A N 1
ATOM 676 C CA . GLY A 1 90 ? 24.826 -4.539 -21.934 1.00 46.78 90 GLY A CA 1
ATOM 677 C C . GLY A 1 90 ? 25.217 -5.164 -23.279 1.00 46.78 90 GLY A C 1
ATOM 678 O O . GLY A 1 90 ? 26.172 -5.938 -23.314 1.00 46.78 90 GLY A O 1
ATOM 679 N N . GLY A 1 91 ? 24.493 -4.889 -24.369 1.00 46.66 91 GLY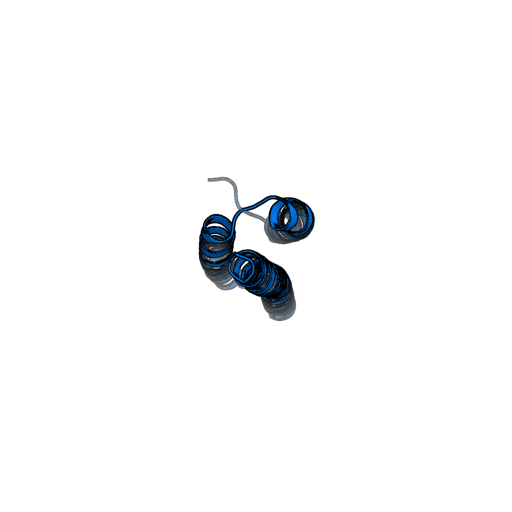 A N 1
ATOM 680 C CA . GLY A 1 91 ? 24.744 -5.496 -25.681 1.00 46.66 91 GLY A CA 1
ATOM 681 C C . GLY A 1 91 ? 24.808 -4.474 -26.813 1.00 46.66 91 GLY A C 1
ATOM 682 O O . GLY A 1 91 ? 23.767 -4.093 -27.342 1.00 46.66 91 GLY A O 1
ATOM 683 N N . GLY A 1 92 ? 26.024 -4.082 -27.206 1.00 37.38 92 GLY A N 1
ATOM 684 C CA . GLY A 1 92 ? 26.301 -3.247 -28.382 1.00 37.38 92 GLY A CA 1
ATOM 685 C C . GLY A 1 92 ? 27.605 -2.480 -28.275 1.00 37.38 92 GLY A C 1
ATOM 686 O O . GLY A 1 92 ? 27.539 -1.312 -27.843 1.00 37.38 92 GLY A O 1
#

Sequence (92 aa):
MKPITVETLLGTLTAQSALLSSLIRVLPLDALRTLEADLMREAQKANVYLVGQAASAEVLESHDEQVAANLAVVREAYAQKERQGTNDNGGG

pLDDT: mean 76.28, std 11.87, range [37.38, 88.94]

Secondary structure (DSSP, 8-state):
-PPPPHHHHHHHHHHHHHHHHHHHHH--HHHHHHHHHHHHHHHHHHHHHHHHTT--HHHHHHHHHHHHHHHHHHHHHHHHHHHHHHHTTS--

Radius of gyration: 16.18 Å; chains: 1; bounding box: 47×21×46 Å